Protein AF-A0AAV6JZM9-F1 (afdb_monomer_lite)

Secondary structure (DSSP, 8-state):
-HHHHHHHHHHHHHHHHHHHS-STHHHHHHHHHHHHTSSSHHHHHHHHHHHHHHHHHHHHHHHHHHHTS-GGG--HHHHHHHHHHHHHHHHHHHHHHHHHHHHHHHHHHHHHHHHHHHHHHHHHHHHHHHHHHHHHHHHHHHHHHHHHHHHHHHHHHHHHHHHHHHHHHHHHS--

InterPro domains:
  IPR008417 B-cell receptor-associated protein 29/31 [PTHR12701] (1-175)

Sequence (175 aa):
MIQLFFWAILGEMVVILILLFNTPLRKLAVMALNRLKRGAGPLVAKTVAGVVFLMMSTTVYNITEIHSRPIESLNPTDQILLGRHMLEASLMGFLLFLSLVIDRLHHYIREFRILRKTMEAAKKQNRAMEDAKSGSSDELKVLGEEISSLKTKIKQLESECESKGKEVKAAEADV

Structure (mmCIF, N/CA/C/O backbone):
data_AF-A0AAV6JZM9-F1
#
_entry.id   AF-A0AAV6JZM9-F1
#
loop_
_atom_site.group_PDB
_atom_site.id
_atom_site.type_symbol
_atom_site.label_atom_id
_atom_site.label_alt_id
_atom_site.label_comp_id
_atom_site.label_asym_id
_atom_site.label_entity_id
_atom_site.label_seq_id
_atom_site.pdbx_PDB_ins_code
_atom_site.Cartn_x
_atom_site.Cartn_y
_atom_site.Cartn_z
_atom_site.occupancy
_atom_site.B_iso_or_equiv
_atom_site.auth_seq_id
_atom_site.auth_comp_id
_atom_site.auth_asym_id
_atom_site.auth_atom_id
_atom_site.pdbx_PDB_model_num
ATOM 1 N N . MET A 1 1 ? 10.162 -6.739 -25.798 1.00 70.00 1 MET A N 1
ATOM 2 C CA . MET A 1 1 ? 10.634 -6.118 -24.543 1.00 70.00 1 MET A CA 1
ATOM 3 C C . MET A 1 1 ? 9.763 -4.929 -24.151 1.00 70.00 1 MET A C 1
ATOM 5 O O . MET A 1 1 ? 8.990 -5.067 -23.216 1.00 70.00 1 MET A O 1
ATOM 9 N N . ILE A 1 2 ? 9.758 -3.830 -24.918 1.00 75.31 2 ILE A N 1
ATOM 10 C CA . ILE A 1 2 ? 9.016 -2.587 -24.592 1.00 75.31 2 ILE A CA 1
ATOM 11 C C . ILE A 1 2 ? 7.526 -2.812 -24.266 1.00 75.31 2 ILE A C 1
ATOM 13 O O . ILE A 1 2 ? 7.017 -2.263 -23.297 1.00 75.31 2 ILE A O 1
ATOM 17 N N . GLN A 1 3 ? 6.829 -3.664 -25.023 1.00 82.00 3 GLN A N 1
ATOM 18 C CA . GLN A 1 3 ? 5.400 -3.941 -24.817 1.00 82.00 3 GLN A CA 1
ATOM 19 C C . GLN A 1 3 ? 5.104 -4.645 -23.476 1.00 82.00 3 GLN A C 1
ATOM 21 O O . GLN A 1 3 ? 4.070 -4.392 -22.864 1.00 82.00 3 GLN A O 1
ATOM 26 N N . LEU A 1 4 ? 6.031 -5.485 -22.994 1.00 83.38 4 LEU A N 1
ATOM 27 C CA . LEU A 1 4 ? 5.936 -6.123 -21.676 1.00 83.38 4 LEU A CA 1
ATOM 28 C C . LEU A 1 4 ? 6.139 -5.097 -20.564 1.00 83.38 4 LEU A C 1
ATOM 30 O O . LEU A 1 4 ? 5.383 -5.089 -19.598 1.00 83.38 4 LEU A O 1
ATOM 34 N N . PHE A 1 5 ? 7.119 -4.205 -20.727 1.00 80.56 5 PHE A N 1
ATOM 35 C CA . PHE A 1 5 ? 7.349 -3.122 -19.777 1.00 80.56 5 PHE A CA 1
ATOM 36 C C . PHE A 1 5 ? 6.142 -2.185 -19.688 1.00 80.56 5 PHE A C 1
ATOM 38 O O . PHE A 1 5 ? 5.750 -1.808 -18.591 1.00 80.56 5 PHE A O 1
ATOM 45 N N . PHE A 1 6 ? 5.484 -1.894 -20.810 1.00 81.38 6 PHE A N 1
ATOM 46 C CA . PHE A 1 6 ? 4.265 -1.085 -20.830 1.00 81.38 6 PHE A CA 1
ATOM 47 C C . PHE A 1 6 ? 3.117 -1.721 -20.036 1.00 81.38 6 PHE A C 1
ATOM 49 O O . PHE A 1 6 ? 2.481 -1.054 -19.222 1.00 81.38 6 PHE A O 1
ATOM 56 N N . TRP A 1 7 ? 2.870 -3.020 -20.237 1.00 87.50 7 TRP A N 1
ATOM 57 C CA . TRP A 1 7 ? 1.851 -3.758 -19.485 1.00 87.50 7 TRP A CA 1
ATOM 58 C C . TRP A 1 7 ? 2.179 -3.867 -17.998 1.00 87.50 7 TRP A C 1
ATOM 60 O O . TRP A 1 7 ? 1.283 -3.748 -17.164 1.00 87.50 7 TRP A O 1
ATOM 70 N N . ALA A 1 8 ? 3.454 -4.061 -17.662 1.00 83.62 8 ALA A N 1
ATOM 71 C CA . ALA A 1 8 ? 3.907 -4.098 -16.280 1.00 83.62 8 ALA A CA 1
ATOM 72 C C . ALA A 1 8 ? 3.713 -2.736 -15.587 1.00 83.62 8 ALA A C 1
ATOM 74 O O . ALA A 1 8 ? 3.091 -2.695 -14.528 1.00 83.62 8 ALA A O 1
ATOM 75 N N . ILE A 1 9 ? 4.112 -1.628 -16.228 1.00 85.44 9 ILE A N 1
ATOM 76 C CA . ILE A 1 9 ? 3.882 -0.261 -15.725 1.00 85.44 9 ILE A CA 1
ATOM 77 C C . ILE A 1 9 ? 2.384 -0.001 -15.553 1.00 85.44 9 ILE A C 1
ATOM 79 O O . ILE A 1 9 ? 1.960 0.499 -14.515 1.00 85.44 9 ILE A O 1
ATOM 83 N N . LEU A 1 10 ? 1.558 -0.366 -16.539 1.00 86.19 10 LEU A N 1
ATOM 84 C CA . LEU A 1 10 ? 0.101 -0.232 -16.440 1.00 86.19 10 LEU A CA 1
ATOM 85 C C . LEU A 1 10 ? -0.460 -1.005 -15.244 1.00 86.19 10 LEU A C 1
ATOM 87 O O . LEU A 1 10 ? -1.269 -0.464 -14.492 1.00 86.19 10 LEU A O 1
ATOM 91 N N . GLY A 1 11 ? -0.010 -2.242 -15.036 1.00 84.88 11 GLY A N 1
ATOM 92 C CA . GLY A 1 11 ? -0.391 -3.045 -13.878 1.00 84.88 11 GLY A CA 1
ATOM 93 C C . GLY A 1 11 ? -0.007 -2.379 -12.555 1.00 84.88 11 GLY A C 1
ATOM 94 O O . GLY A 1 11 ? -0.841 -2.271 -11.656 1.00 84.88 11 GLY A O 1
ATOM 95 N N . GLU A 1 12 ? 1.222 -1.877 -12.443 1.00 81.62 12 GLU A N 1
ATOM 96 C CA . GLU A 1 12 ? 1.701 -1.160 -11.256 1.00 81.62 12 GLU A CA 1
ATOM 97 C C . GLU A 1 12 ? 0.899 0.125 -10.998 1.00 81.62 12 GLU A C 1
ATOM 99 O O . GLU A 1 12 ? 0.466 0.368 -9.870 1.00 81.62 12 GLU A O 1
ATOM 104 N N . MET A 1 13 ? 0.613 0.905 -12.042 1.00 81.69 13 MET A N 1
ATOM 105 C CA . MET A 1 13 ? -0.196 2.125 -11.958 1.00 81.69 13 MET A CA 1
ATOM 106 C C . MET A 1 13 ? -1.629 1.833 -11.507 1.00 81.69 13 MET A C 1
ATOM 108 O O . MET A 1 13 ? -2.163 2.539 -10.652 1.00 81.69 13 MET A O 1
ATOM 112 N N . VAL A 1 14 ? -2.246 0.763 -12.016 1.00 83.69 14 VAL A N 1
ATOM 113 C CA . VAL A 1 14 ? -3.574 0.312 -11.571 1.00 83.69 14 VAL A CA 1
ATOM 114 C C . VAL A 1 14 ? -3.546 -0.081 -10.094 1.00 83.69 14 VAL A C 1
ATOM 116 O O . VAL A 1 14 ? -4.440 0.304 -9.340 1.00 83.69 14 VAL A O 1
ATOM 119 N N . VAL A 1 15 ? -2.508 -0.790 -9.642 1.00 77.44 15 VAL A N 1
ATOM 120 C CA . VAL A 1 15 ? -2.346 -1.149 -8.224 1.00 77.44 15 VAL A CA 1
ATOM 121 C C . VAL A 1 15 ? -2.212 0.100 -7.347 1.00 77.44 15 VAL A C 1
ATOM 123 O O . VAL A 1 15 ? -2.872 0.178 -6.309 1.00 77.44 15 VAL A O 1
ATOM 126 N N . ILE A 1 16 ? -1.418 1.092 -7.764 1.00 76.62 16 ILE A N 1
ATOM 127 C CA . ILE A 1 16 ? -1.261 2.361 -7.037 1.00 76.62 16 ILE A CA 1
ATOM 128 C C . ILE A 1 16 ? -2.580 3.133 -6.984 1.00 76.62 16 ILE A C 1
ATOM 130 O O . ILE A 1 16 ? -2.963 3.600 -5.912 1.00 76.62 16 ILE A O 1
ATOM 134 N N . LEU A 1 17 ? -3.314 3.220 -8.095 1.00 79.31 17 LEU A N 1
ATOM 135 C CA . LEU A 1 17 ? -4.620 3.881 -8.143 1.00 79.31 17 LEU A CA 1
ATOM 136 C C . LEU A 1 17 ? -5.635 3.202 -7.213 1.00 79.31 17 LEU A C 1
ATOM 138 O O . LEU A 1 17 ? -6.327 3.884 -6.459 1.00 79.31 17 LEU A O 1
ATOM 142 N N . ILE A 1 18 ? -5.691 1.867 -7.196 1.00 76.75 18 ILE A N 1
ATOM 143 C CA . ILE A 1 18 ? -6.565 1.117 -6.279 1.00 76.75 18 ILE A CA 1
ATOM 144 C C . ILE A 1 18 ? -6.174 1.355 -4.811 1.00 76.75 18 ILE A C 1
ATOM 146 O O . ILE A 1 18 ? -7.048 1.393 -3.944 1.00 76.75 18 ILE A O 1
ATOM 150 N N . LEU A 1 19 ? -4.879 1.510 -4.517 1.00 70.69 19 LEU A N 1
ATOM 151 C CA . LEU A 1 19 ? -4.399 1.837 -3.172 1.00 70.69 19 LEU A CA 1
ATOM 152 C C . LEU A 1 19 ? -4.749 3.271 -2.755 1.00 70.69 19 LEU A C 1
ATOM 154 O O . LEU A 1 19 ? -5.094 3.484 -1.592 1.00 70.69 19 LEU A O 1
ATOM 158 N N . LEU A 1 20 ? -4.644 4.229 -3.681 1.00 69.88 20 LEU A N 1
ATOM 159 C CA . LEU A 1 20 ? -4.897 5.649 -3.436 1.00 69.88 20 LEU A CA 1
ATOM 160 C C . LEU A 1 20 ? -6.389 5.932 -3.232 1.00 69.88 20 LEU A C 1
ATOM 162 O O . LEU A 1 20 ? -6.767 6.737 -2.382 1.00 69.88 20 LEU A O 1
ATOM 166 N N . PHE A 1 21 ? -7.252 5.249 -3.985 1.00 71.81 21 PHE A N 1
ATOM 167 C CA . PHE A 1 21 ? -8.690 5.415 -3.849 1.00 71.81 21 PHE A CA 1
ATOM 168 C C . PHE A 1 21 ? -9.227 4.736 -2.586 1.00 71.81 21 PHE A C 1
ATOM 170 O O . PHE A 1 21 ? -8.956 3.574 -2.276 1.00 71.81 21 PHE A O 1
ATOM 177 N N . ASN A 1 22 ? -10.098 5.452 -1.872 1.00 59.53 22 ASN A N 1
ATOM 178 C CA . ASN A 1 22 ? -10.727 4.971 -0.645 1.00 59.53 22 ASN A CA 1
ATOM 179 C C . ASN A 1 22 ? -11.841 3.917 -0.888 1.00 59.53 22 ASN A C 1
ATOM 181 O O . ASN A 1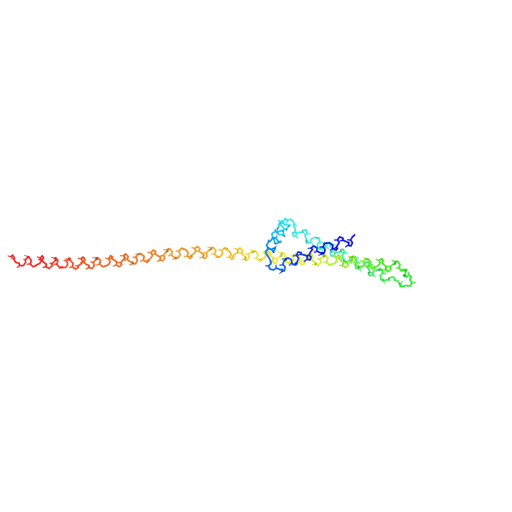 22 ? -12.801 3.829 -0.130 1.00 59.53 22 ASN A O 1
ATOM 185 N N . THR A 1 23 ? -11.703 3.053 -1.894 1.00 70.69 23 THR A N 1
ATOM 186 C CA . THR A 1 23 ? -12.708 2.060 -2.309 1.00 70.69 23 THR A CA 1
ATOM 187 C C . THR A 1 23 ? -12.623 0.744 -1.516 1.00 70.69 23 THR A C 1
ATOM 189 O O . THR A 1 23 ? -11.579 0.428 -0.934 1.00 70.69 23 THR A O 1
ATOM 192 N N . PRO A 1 24 ? -13.691 -0.082 -1.491 1.00 64.81 24 PRO A N 1
ATOM 193 C CA . PRO A 1 24 ? -13.664 -1.426 -0.891 1.00 64.81 24 PRO A CA 1
ATOM 194 C C . PRO A 1 24 ? -12.601 -2.348 -1.518 1.00 64.81 24 PRO A C 1
ATOM 196 O O . PRO A 1 24 ? -12.090 -3.250 -0.848 1.00 64.81 24 PRO A O 1
ATOM 199 N N . LEU A 1 25 ? -12.200 -2.070 -2.765 1.00 64.69 25 LEU A N 1
ATOM 200 C CA . LEU A 1 25 ? -11.099 -2.737 -3.465 1.00 64.69 25 LEU A CA 1
ATOM 201 C C . LEU A 1 25 ? -9.754 -2.563 -2.751 1.00 64.69 25 LEU A C 1
ATOM 203 O O . LEU A 1 25 ? -8.937 -3.479 -2.795 1.00 64.69 25 LEU A O 1
ATOM 207 N N . ARG A 1 26 ? -9.549 -1.471 -2.001 1.00 68.69 26 ARG A N 1
ATOM 208 C CA . ARG A 1 26 ? -8.356 -1.267 -1.164 1.00 68.69 26 ARG A CA 1
ATOM 209 C C . ARG A 1 26 ? -8.147 -2.421 -0.186 1.00 68.69 26 ARG A C 1
ATOM 211 O O . ARG A 1 26 ? -7.021 -2.863 0.017 1.00 68.69 26 ARG A O 1
ATOM 218 N N . LYS A 1 27 ? -9.223 -2.966 0.397 1.00 66.56 27 LYS A N 1
ATOM 219 C CA . LYS A 1 27 ? -9.141 -4.096 1.341 1.00 66.56 27 LYS A CA 1
ATOM 220 C C . LYS A 1 27 ? -8.683 -5.380 0.641 1.00 66.56 27 LYS A C 1
ATOM 222 O O . LYS A 1 27 ? -7.872 -6.118 1.198 1.00 66.56 27 LYS A O 1
ATOM 227 N N . LEU A 1 28 ? -9.170 -5.611 -0.579 1.00 67.19 28 LEU A N 1
ATOM 228 C CA . LEU A 1 28 ? -8.794 -6.735 -1.440 1.00 67.19 28 LEU A CA 1
ATOM 229 C C . LEU A 1 28 ? -7.350 -6.607 -1.933 1.00 6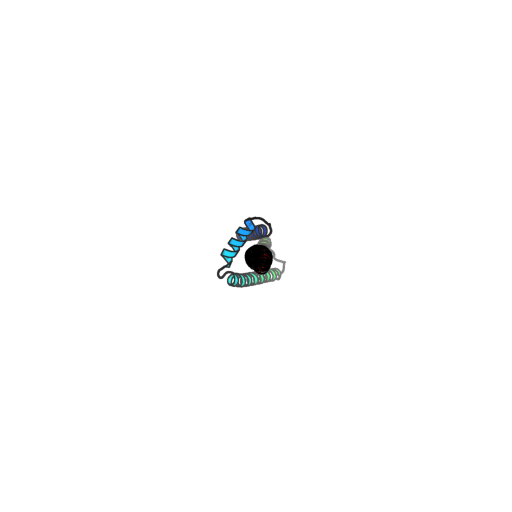7.19 28 LEU A C 1
ATOM 231 O O . LEU A 1 28 ? -6.575 -7.545 -1.766 1.00 67.19 28 LEU A O 1
ATOM 235 N N . ALA A 1 29 ? -6.960 -5.434 -2.434 1.00 67.81 29 ALA A N 1
ATOM 236 C CA . ALA A 1 29 ? -5.600 -5.137 -2.873 1.00 67.81 29 ALA A CA 1
ATOM 237 C C . ALA A 1 29 ? -4.593 -5.307 -1.728 1.00 67.81 29 ALA A C 1
ATOM 239 O O . ALA A 1 29 ? -3.587 -5.993 -1.882 1.00 67.81 29 ALA A O 1
ATOM 240 N N . VAL A 1 30 ? -4.908 -4.794 -0.535 1.00 68.69 30 VAL A N 1
ATOM 241 C CA . VAL A 1 30 ? -4.095 -4.998 0.674 1.00 68.69 30 VAL A CA 1
ATOM 242 C C . VAL A 1 30 ? -4.007 -6.478 1.052 1.00 68.69 30 VAL A C 1
ATOM 244 O O . VAL A 1 30 ? -2.953 -6.945 1.485 1.00 68.69 30 VAL A O 1
ATOM 247 N N . MET A 1 31 ? -5.089 -7.244 0.909 1.00 67.56 31 MET A N 1
ATOM 248 C CA . MET A 1 31 ? -5.094 -8.674 1.216 1.00 67.56 31 MET A CA 1
ATOM 249 C C . MET A 1 31 ? -4.278 -9.487 0.200 1.00 67.56 31 MET A C 1
ATOM 251 O O . MET A 1 31 ? -3.518 -10.361 0.619 1.00 67.56 31 MET A O 1
ATOM 255 N N . ALA A 1 32 ? -4.364 -9.153 -1.089 1.00 67.31 32 ALA A N 1
ATOM 256 C CA . ALA A 1 32 ? -3.577 -9.747 -2.167 1.00 67.31 32 ALA A CA 1
ATOM 257 C C . ALA A 1 32 ? -2.079 -9.429 -2.022 1.00 67.31 32 ALA A C 1
ATOM 259 O O . ALA A 1 32 ? -1.267 -10.354 -1.967 1.00 67.31 32 ALA A O 1
ATOM 260 N N . LEU A 1 33 ? -1.718 -8.152 -1.823 1.00 66.94 33 LEU A N 1
ATOM 261 C CA . LEU A 1 33 ? -0.339 -7.737 -1.528 1.00 66.94 33 LEU A CA 1
ATOM 262 C C . LEU A 1 33 ? 0.206 -8.454 -0.293 1.00 66.94 33 LEU A C 1
ATOM 264 O O . LEU A 1 33 ? 1.350 -8.900 -0.275 1.00 66.94 33 LEU A O 1
ATOM 268 N N . ASN A 1 34 ? -0.610 -8.591 0.752 1.00 64.69 34 ASN A N 1
ATOM 269 C CA . ASN A 1 34 ? -0.195 -9.273 1.969 1.00 64.69 34 ASN A CA 1
ATOM 270 C C . ASN A 1 34 ? 0.002 -10.777 1.760 1.00 64.69 34 ASN A C 1
ATOM 272 O O . ASN A 1 34 ? 0.825 -11.358 2.450 1.00 64.69 34 ASN A O 1
ATOM 276 N N . ARG A 1 35 ? -0.720 -11.417 0.833 1.00 65.75 35 ARG A N 1
ATOM 277 C CA . ARG A 1 35 ? -0.527 -12.837 0.504 1.00 65.75 35 ARG A CA 1
ATOM 278 C C . ARG A 1 35 ? 0.752 -13.046 -0.305 1.00 65.75 35 ARG A C 1
ATOM 280 O O . ARG A 1 35 ? 1.504 -13.965 -0.003 1.00 65.75 35 ARG A O 1
ATOM 287 N N . LEU A 1 36 ? 1.025 -12.144 -1.247 1.00 61.94 36 LEU A N 1
ATOM 288 C CA . LEU A 1 36 ? 2.215 -12.177 -2.097 1.00 61.94 36 LEU A CA 1
ATOM 289 C C . LEU A 1 36 ? 3.512 -11.927 -1.304 1.00 61.94 36 LEU A C 1
ATOM 291 O O . LEU A 1 36 ? 4.532 -12.553 -1.567 1.00 61.94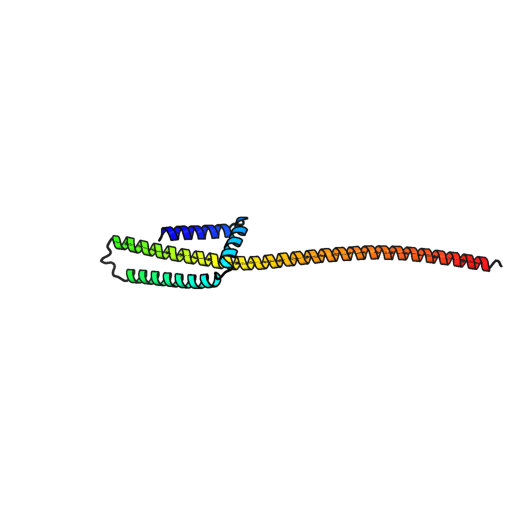 36 LEU A O 1
ATOM 295 N N . LYS A 1 37 ? 3.472 -11.057 -0.283 1.00 58.75 37 LYS A N 1
ATOM 296 C CA . LYS A 1 37 ? 4.660 -10.653 0.496 1.00 58.75 37 LYS A CA 1
ATOM 297 C C . LYS A 1 37 ? 4.879 -11.388 1.827 1.00 58.75 37 LYS A C 1
ATOM 299 O O . LYS A 1 37 ? 5.841 -11.071 2.522 1.00 58.75 37 LYS A O 1
ATOM 304 N N . ARG A 1 38 ? 4.023 -12.350 2.212 1.00 56.31 38 ARG A N 1
ATOM 305 C CA . ARG A 1 38 ? 4.147 -13.099 3.489 1.00 56.31 38 ARG A CA 1
ATOM 306 C C . ARG A 1 38 ? 5.228 -14.193 3.473 1.00 56.31 38 ARG A C 1
ATOM 308 O O . ARG A 1 38 ? 5.510 -14.745 4.529 1.00 56.31 38 ARG A O 1
ATOM 315 N N . GLY A 1 39 ? 5.813 -14.497 2.311 1.00 60.78 39 GLY A N 1
ATOM 316 C CA . GLY A 1 39 ? 6.962 -15.404 2.157 1.00 60.78 39 GLY A CA 1
ATOM 317 C C . GLY A 1 39 ? 8.317 -14.676 2.139 1.00 60.78 39 GLY A C 1
ATOM 318 O O . GLY A 1 39 ? 8.460 -13.609 2.731 1.00 60.78 39 GLY A O 1
ATOM 319 N N . ALA A 1 40 ? 9.293 -15.201 1.386 1.00 56.16 40 ALA A N 1
ATOM 320 C CA . ALA A 1 40 ? 10.640 -14.628 1.180 1.00 56.16 40 ALA A CA 1
ATOM 321 C C . ALA A 1 40 ? 10.678 -13.243 0.475 1.00 56.16 40 ALA A C 1
ATOM 323 O O . ALA A 1 40 ? 11.746 -12.723 0.152 1.00 56.16 40 ALA A O 1
ATOM 324 N N . GLY A 1 41 ? 9.518 -12.620 0.245 1.00 58.78 41 GLY A N 1
ATOM 325 C CA . GLY A 1 41 ? 9.336 -11.391 -0.531 1.00 58.78 41 GLY A CA 1
ATOM 326 C C . GLY A 1 41 ? 10.155 -10.170 -0.086 1.00 58.78 41 GLY A C 1
ATOM 327 O O . GLY A 1 41 ? 10.615 -9.449 -0.965 1.00 58.78 41 GLY A O 1
ATOM 328 N N . PRO A 1 42 ? 10.392 -9.909 1.217 1.00 60.78 42 PRO A N 1
ATOM 329 C CA . PRO A 1 42 ? 11.202 -8.762 1.636 1.00 60.78 42 PRO A CA 1
ATOM 330 C C . PRO A 1 42 ? 12.680 -8.887 1.251 1.00 60.78 42 PRO A C 1
ATOM 332 O O . PRO A 1 42 ? 13.310 -7.893 0.902 1.00 60.78 42 PRO A O 1
ATOM 335 N N . LEU A 1 43 ? 13.230 -10.104 1.305 1.00 57.09 43 LEU A N 1
ATOM 336 C CA . LEU A 1 43 ? 14.629 -10.354 0.959 1.00 57.09 43 LEU A CA 1
ATOM 337 C C . LEU A 1 43 ? 14.817 -10.296 -0.561 1.00 57.09 43 LEU A C 1
ATOM 339 O O . LEU A 1 43 ? 15.715 -9.615 -1.046 1.00 57.09 43 LEU A O 1
ATOM 343 N N . VAL A 1 44 ? 13.898 -10.932 -1.294 1.00 60.84 44 VAL A N 1
ATOM 344 C CA . VAL A 1 44 ? 13.901 -10.967 -2.762 1.00 60.84 44 VAL A CA 1
ATOM 345 C C . VAL A 1 44 ? 13.673 -9.575 -3.357 1.00 60.84 44 VAL A C 1
ATOM 347 O O . VAL A 1 44 ? 14.354 -9.203 -4.305 1.00 60.84 44 VAL A O 1
ATOM 350 N N . ALA A 1 45 ? 12.785 -8.757 -2.783 1.00 61.53 45 ALA A N 1
ATOM 351 C CA . ALA A 1 45 ? 12.575 -7.385 -3.250 1.00 61.53 45 ALA A CA 1
ATOM 352 C C . ALA A 1 45 ? 13.842 -6.527 -3.111 1.00 61.53 45 ALA A C 1
ATOM 354 O O . ALA A 1 45 ? 14.167 -5.755 -4.009 1.00 61.53 45 ALA A O 1
ATOM 355 N N . LYS A 1 46 ? 14.598 -6.704 -2.019 1.00 63.16 46 LYS A N 1
ATOM 356 C CA . LYS A 1 46 ? 15.835 -5.956 -1.765 1.00 63.16 46 LYS A CA 1
ATOM 357 C C . LYS A 1 46 ? 16.952 -6.352 -2.734 1.00 63.16 46 LYS A C 1
ATOM 359 O O . LYS A 1 46 ? 17.658 -5.484 -3.241 1.00 63.16 46 LYS A O 1
ATOM 364 N N . THR A 1 47 ? 17.080 -7.647 -3.034 1.00 65.25 47 THR A N 1
ATOM 365 C CA . THR A 1 47 ? 18.049 -8.146 -4.021 1.00 65.25 47 THR A CA 1
ATOM 366 C C . THR A 1 47 ? 17.665 -7.759 -5.445 1.00 65.25 47 THR A C 1
ATOM 368 O O . THR A 1 47 ? 18.527 -7.337 -6.207 1.00 65.25 47 THR A O 1
ATOM 371 N N . VAL A 1 48 ? 16.378 -7.833 -5.801 1.00 66.81 48 VAL A N 1
ATOM 372 C CA . VAL A 1 48 ? 15.891 -7.444 -7.133 1.00 66.81 48 VAL A CA 1
ATOM 373 C C . VAL A 1 48 ? 16.073 -5.944 -7.350 1.00 66.81 48 VAL A C 1
ATOM 375 O O . VAL A 1 48 ? 16.607 -5.553 -8.380 1.00 66.81 48 VAL A O 1
ATOM 378 N N . ALA A 1 49 ? 15.745 -5.101 -6.367 1.00 64.94 49 ALA A N 1
ATOM 379 C CA . ALA A 1 49 ? 15.993 -3.663 -6.460 1.00 64.94 49 ALA A CA 1
ATOM 380 C C . ALA A 1 49 ? 17.482 -3.346 -6.686 1.00 64.94 49 ALA A C 1
ATOM 382 O O . ALA A 1 49 ? 17.807 -2.532 -7.547 1.00 64.94 49 ALA A O 1
ATOM 383 N N . GLY A 1 50 ? 18.388 -4.027 -5.973 1.00 69.94 50 GLY A N 1
ATOM 384 C CA . GLY A 1 50 ? 19.832 -3.872 -6.169 1.00 69.94 50 GLY A CA 1
ATOM 385 C C . GLY A 1 50 ? 20.301 -4.291 -7.566 1.00 69.94 50 GLY A C 1
ATOM 386 O O . GLY A 1 50 ? 21.055 -3.561 -8.205 1.00 69.94 50 GLY A O 1
ATOM 387 N N . VAL A 1 51 ? 19.817 -5.430 -8.072 1.00 71.31 51 VAL A N 1
ATOM 388 C CA . VAL A 1 51 ? 20.166 -5.930 -9.414 1.00 71.31 51 VAL A CA 1
ATOM 389 C C . VAL A 1 51 ? 19.656 -4.994 -10.505 1.00 71.31 51 VAL A C 1
ATOM 391 O O . VAL A 1 51 ? 20.399 -4.676 -11.432 1.00 71.31 51 VAL A O 1
ATOM 394 N N . VAL A 1 52 ? 18.413 -4.520 -10.403 1.00 68.00 52 VAL A N 1
ATOM 395 C CA . VAL A 1 52 ? 17.859 -3.643 -11.438 1.00 68.00 52 VAL A CA 1
ATOM 396 C C . VAL A 1 52 ? 18.494 -2.248 -11.362 1.00 68.00 52 VAL A C 1
ATOM 398 O O . VAL A 1 52 ? 18.731 -1.642 -12.401 1.00 68.00 52 VAL A O 1
ATOM 401 N N . PHE A 1 53 ? 18.864 -1.756 -10.172 1.00 69.50 53 PHE A N 1
ATOM 402 C CA . PHE A 1 53 ? 19.630 -0.509 -10.028 1.00 69.50 53 PHE A CA 1
ATOM 403 C C . PHE A 1 53 ? 21.007 -0.610 -10.699 1.00 69.50 53 PHE A C 1
ATOM 405 O O . PHE A 1 53 ? 21.422 0.295 -11.418 1.00 69.50 53 PHE A O 1
ATOM 412 N N . LEU A 1 54 ? 21.694 -1.743 -10.531 1.00 75.88 54 LEU A N 1
ATOM 413 C CA . LEU A 1 54 ? 22.974 -2.003 -11.188 1.00 75.88 54 LEU A CA 1
ATOM 414 C C . LEU A 1 54 ? 22.831 -2.122 -12.718 1.00 75.88 54 LEU A C 1
ATOM 416 O O . LEU A 1 54 ? 23.649 -1.586 -13.468 1.00 75.88 54 LEU A O 1
ATOM 420 N N . MET A 1 55 ? 21.762 -2.771 -13.190 1.00 72.44 55 MET A N 1
ATOM 421 C CA . MET A 1 55 ? 21.394 -2.812 -14.611 1.00 72.44 55 MET A CA 1
ATOM 422 C C . MET A 1 55 ? 21.109 -1.412 -15.166 1.00 72.44 55 MET A C 1
ATOM 424 O O . MET A 1 55 ? 21.567 -1.063 -16.250 1.00 72.44 55 MET A O 1
ATOM 428 N N . MET A 1 56 ? 20.422 -0.559 -14.410 1.00 68.19 56 MET A N 1
ATOM 429 C CA . MET A 1 56 ? 20.162 0.812 -14.838 1.00 68.19 56 MET A CA 1
ATOM 430 C C . MET A 1 56 ? 21.466 1.619 -14.951 1.00 68.19 56 MET A C 1
ATOM 432 O O . MET A 1 56 ? 21.695 2.268 -15.970 1.00 68.19 56 MET A O 1
ATOM 436 N N . SER A 1 57 ? 22.365 1.502 -13.968 1.00 72.19 57 SER A N 1
ATOM 437 C CA . SER A 1 57 ? 23.689 2.139 -13.998 1.00 72.19 57 SER A CA 1
ATOM 438 C C . SER A 1 57 ? 24.527 1.696 -15.200 1.00 72.19 57 SER A C 1
ATOM 440 O O . SER A 1 57 ? 25.127 2.531 -15.870 1.00 72.19 57 SER A O 1
ATOM 442 N N . THR A 1 58 ? 24.534 0.401 -15.526 1.00 69.88 58 THR A N 1
ATOM 443 C CA . THR A 1 58 ? 25.254 -0.117 -16.707 1.00 69.88 58 THR A CA 1
ATOM 444 C C . THR A 1 58 ? 24.643 0.367 -18.023 1.00 69.88 58 THR A C 1
ATOM 446 O O . THR A 1 58 ? 25.373 0.697 -18.954 1.00 69.88 58 THR A O 1
ATOM 449 N N . THR A 1 59 ? 23.319 0.520 -18.089 1.00 67.31 59 THR A N 1
ATOM 450 C CA . THR A 1 59 ? 22.642 1.065 -19.278 1.00 67.31 59 THR A CA 1
ATOM 451 C C . THR A 1 59 ? 22.982 2.546 -19.500 1.00 67.31 59 THR A C 1
ATOM 453 O O . THR A 1 59 ? 23.243 2.958 -20.629 1.00 67.31 59 THR A O 1
ATOM 456 N N . VAL A 1 60 ? 23.047 3.342 -18.425 1.00 71.06 60 VAL A N 1
ATOM 457 C CA . VAL A 1 60 ? 23.474 4.755 -18.471 1.00 71.06 60 VAL A CA 1
ATOM 458 C C . VAL A 1 60 ? 24.943 4.885 -18.883 1.00 71.06 60 VAL A C 1
ATOM 460 O O . VAL A 1 60 ? 25.281 5.767 -19.677 1.00 71.06 60 VAL A O 1
ATOM 463 N N . TYR A 1 61 ? 25.807 3.989 -18.398 1.00 71.88 61 TYR A N 1
ATOM 464 C CA . TYR A 1 61 ? 27.208 3.929 -18.823 1.00 71.88 61 TYR A CA 1
ATOM 465 C C . TYR A 1 61 ? 27.331 3.654 -20.326 1.00 71.88 61 TYR A C 1
ATOM 467 O O . TYR A 1 61 ? 28.002 4.416 -21.015 1.00 71.88 61 TYR A O 1
ATOM 475 N N . ASN A 1 62 ? 26.612 2.658 -20.855 1.00 66.38 62 ASN A N 1
ATOM 476 C CA . ASN A 1 62 ? 26.628 2.328 -22.286 1.00 66.38 62 ASN A CA 1
ATOM 477 C C . ASN A 1 62 ? 26.126 3.487 -23.161 1.00 66.38 62 ASN A C 1
ATOM 479 O O . ASN A 1 62 ? 26.697 3.780 -24.207 1.00 66.38 62 ASN A O 1
ATOM 483 N N . ILE A 1 63 ? 25.072 4.180 -22.727 1.00 64.69 63 ILE A N 1
ATOM 484 C CA . ILE A 1 63 ? 24.556 5.381 -23.395 1.00 64.69 63 ILE A CA 1
ATOM 485 C C . ILE A 1 63 ? 25.615 6.493 -23.437 1.00 64.69 63 ILE A C 1
ATOM 487 O O . ILE A 1 63 ? 25.827 7.109 -24.482 1.00 64.69 63 ILE A O 1
ATOM 491 N N . THR A 1 64 ? 26.289 6.736 -22.312 1.00 65.88 64 THR A N 1
ATOM 492 C CA . THR A 1 64 ? 27.340 7.759 -22.196 1.00 65.88 64 THR A CA 1
ATOM 493 C C . THR A 1 64 ? 28.558 7.397 -23.052 1.00 65.88 64 THR A C 1
ATOM 495 O O . THR A 1 64 ? 29.138 8.262 -23.705 1.00 65.88 64 THR A O 1
ATOM 498 N N . GLU A 1 65 ? 28.911 6.114 -23.120 1.00 62.81 65 GLU A N 1
ATOM 499 C CA . GLU A 1 65 ? 30.003 5.598 -23.947 1.00 62.81 65 GLU A CA 1
ATOM 500 C C . GLU A 1 65 ? 29.702 5.720 -25.450 1.00 62.81 65 GLU A C 1
ATOM 502 O O . GLU A 1 65 ? 30.556 6.164 -26.218 1.00 62.81 65 GLU A O 1
ATOM 507 N N . ILE A 1 66 ? 28.468 5.424 -25.872 1.00 58.31 66 ILE A N 1
ATOM 508 C CA . ILE A 1 66 ? 28.021 5.609 -27.263 1.00 58.31 66 ILE A CA 1
ATOM 509 C C . ILE A 1 66 ? 28.000 7.099 -27.635 1.00 58.31 66 ILE A C 1
ATOM 511 O O . ILE A 1 66 ? 28.415 7.459 -28.734 1.00 58.31 66 ILE A O 1
ATOM 515 N N . HIS A 1 67 ? 27.589 7.979 -26.717 1.00 55.41 67 HIS A N 1
ATOM 516 C CA . HIS A 1 67 ? 27.589 9.427 -26.946 1.00 55.41 67 HIS A CA 1
ATOM 517 C C . HIS A 1 67 ? 29.007 10.031 -27.005 1.00 55.41 67 HIS A C 1
ATOM 519 O O . HIS A 1 67 ? 29.208 11.081 -27.614 1.00 55.41 67 HIS A O 1
ATOM 525 N N . SER A 1 68 ? 29.998 9.359 -26.413 1.00 55.06 68 SER A N 1
ATOM 526 C CA . SER A 1 68 ? 31.404 9.787 -26.414 1.00 55.06 68 SER A CA 1
ATOM 527 C C . SER A 1 68 ? 32.123 9.522 -27.747 1.00 55.06 68 SER A C 1
ATOM 529 O O . SER A 1 68 ? 33.275 9.928 -27.909 1.00 55.06 68 SER A O 1
ATOM 531 N N . ARG A 1 69 ? 31.476 8.856 -28.719 1.00 55.09 69 ARG A N 1
ATOM 532 C CA . ARG A 1 69 ? 32.011 8.686 -30.079 1.00 55.09 69 ARG A CA 1
ATOM 533 C C . ARG A 1 69 ? 31.638 9.887 -30.968 1.00 55.09 69 ARG A C 1
ATOM 535 O O . ARG A 1 69 ? 30.485 10.313 -30.951 1.00 55.09 69 ARG A O 1
ATOM 542 N N . PRO A 1 70 ? 32.592 10.445 -31.740 1.00 48.34 70 PRO A N 1
ATOM 543 C CA . PRO A 1 70 ? 32.391 11.683 -32.491 1.00 48.34 70 PRO A CA 1
ATOM 544 C C . PRO A 1 70 ? 31.245 11.570 -33.510 1.00 48.34 70 PRO A C 1
ATOM 546 O O . PRO A 1 70 ? 31.117 10.585 -34.234 1.00 48.34 70 PRO A O 1
ATOM 549 N N . ILE A 1 71 ? 30.432 12.628 -33.550 1.00 53.31 71 ILE A N 1
ATOM 550 C CA . ILE A 1 71 ? 29.110 12.790 -34.196 1.00 53.31 71 ILE A CA 1
ATOM 551 C C . ILE A 1 71 ? 29.168 12.706 -35.743 1.00 53.31 71 ILE A C 1
ATOM 553 O O . ILE A 1 71 ? 28.156 12.784 -36.431 1.00 53.31 71 ILE A O 1
ATOM 557 N N . GLU A 1 72 ? 30.346 12.492 -36.321 1.00 50.09 72 GLU A N 1
ATOM 558 C CA . GLU A 1 72 ? 30.638 12.731 -37.739 1.00 50.09 72 GLU A CA 1
ATOM 559 C C . GLU A 1 72 ? 30.359 11.531 -38.671 1.00 50.09 72 GLU A C 1
ATOM 561 O O . GLU A 1 72 ? 30.684 11.572 -39.853 1.00 50.09 72 GLU A O 1
ATOM 566 N N . SER A 1 73 ? 29.719 10.463 -38.174 1.00 51.06 73 SER A N 1
ATOM 567 C CA . SER A 1 73 ? 29.332 9.289 -38.987 1.00 51.06 73 SER A CA 1
ATOM 568 C C . SER A 1 73 ? 27.967 8.678 -38.631 1.00 51.06 73 SER A C 1
ATOM 570 O O . SER A 1 73 ? 27.719 7.505 -38.905 1.00 51.06 73 SER A O 1
ATOM 572 N N . LEU A 1 74 ? 27.063 9.448 -38.011 1.00 55.78 74 LEU A N 1
ATOM 573 C CA . LEU A 1 74 ? 25.769 8.926 -37.557 1.00 55.78 74 LEU A CA 1
ATOM 574 C C . LEU A 1 74 ? 24.822 8.634 -38.730 1.00 55.78 74 LEU A C 1
ATOM 576 O O . LEU A 1 74 ? 24.182 9.522 -39.293 1.00 55.78 74 LEU A O 1
ATOM 580 N N . ASN A 1 75 ? 24.717 7.351 -39.061 1.00 63.59 75 ASN A N 1
ATOM 581 C CA . ASN A 1 75 ? 23.758 6.793 -40.003 1.00 63.59 75 ASN A CA 1
ATOM 582 C C . ASN A 1 75 ? 22.328 6.969 -39.426 1.00 63.59 75 ASN A C 1
ATOM 584 O O . ASN A 1 75 ? 22.138 6.752 -38.226 1.00 63.59 75 ASN A O 1
ATOM 588 N N . PRO A 1 76 ? 21.285 7.319 -40.208 1.00 62.59 76 PRO A N 1
ATOM 589 C CA . PRO A 1 76 ? 19.907 7.472 -39.706 1.00 62.59 76 PRO A CA 1
ATOM 590 C C . PRO A 1 76 ? 19.362 6.239 -38.958 1.00 62.59 76 PRO A C 1
ATOM 592 O O . PRO A 1 76 ? 18.481 6.358 -38.108 1.00 62.59 76 PRO A O 1
ATOM 595 N N . THR A 1 77 ? 19.914 5.054 -39.219 1.00 68.31 77 THR A N 1
ATOM 596 C CA . THR A 1 77 ? 19.602 3.812 -38.496 1.00 68.31 77 THR A CA 1
ATOM 597 C C . THR A 1 77 ? 20.099 3.819 -37.044 1.00 68.31 77 THR A C 1
ATOM 599 O O . THR A 1 77 ? 19.420 3.283 -36.165 1.00 68.31 77 THR A O 1
ATOM 602 N N . ASP A 1 78 ? 21.222 4.482 -36.762 1.00 65.19 78 ASP A N 1
ATOM 603 C CA . ASP A 1 78 ? 21.825 4.528 -35.426 1.00 65.19 78 ASP A CA 1
ATOM 604 C C . ASP A 1 78 ? 21.066 5.477 -34.490 1.00 65.19 78 ASP A C 1
ATOM 606 O O . ASP A 1 78 ? 20.944 5.200 -33.298 1.00 65.19 78 ASP A O 1
ATOM 610 N N . GLN A 1 79 ? 20.449 6.540 -35.024 1.00 66.75 79 GLN A N 1
ATOM 611 C CA . GLN A 1 79 ? 19.532 7.395 -34.255 1.00 66.75 79 GLN A CA 1
ATOM 612 C C . GLN A 1 79 ? 18.303 6.627 -33.755 1.00 66.75 79 GLN A C 1
ATOM 614 O O . GLN A 1 79 ? 17.878 6.801 -32.610 1.00 66.75 79 GLN A O 1
ATOM 619 N N . ILE A 1 80 ? 17.738 5.754 -34.593 1.00 74.62 80 ILE A N 1
ATOM 620 C CA . ILE A 1 80 ? 16.558 4.954 -34.237 1.00 74.62 80 ILE A CA 1
ATOM 621 C C . ILE A 1 80 ? 16.933 3.900 -33.187 1.00 74.62 80 ILE A C 1
ATOM 623 O O . ILE A 1 80 ? 16.178 3.668 -32.238 1.00 74.62 80 ILE A O 1
ATOM 627 N N . LEU A 1 81 ? 18.115 3.291 -33.317 1.00 74.56 81 LEU A N 1
ATOM 628 C CA . LEU A 1 81 ? 18.625 2.320 -32.351 1.00 74.56 81 LEU A CA 1
ATOM 629 C C . LEU A 1 81 ? 18.923 2.968 -30.990 1.00 74.56 81 LEU A C 1
ATOM 631 O O . LEU A 1 81 ? 18.511 2.436 -29.956 1.00 74.56 81 LEU A O 1
ATOM 635 N N . LEU A 1 82 ? 19.553 4.146 -30.991 1.00 72.69 82 LEU A N 1
ATOM 636 C CA . LEU A 1 82 ? 19.811 4.931 -29.785 1.00 72.69 82 LEU A CA 1
ATOM 637 C C . LEU A 1 82 ? 18.502 5.316 -29.087 1.00 72.69 82 LEU A C 1
ATOM 639 O O . LEU A 1 82 ? 18.353 5.086 -27.888 1.00 72.69 82 LEU A O 1
ATOM 643 N N . GLY A 1 83 ? 17.521 5.832 -29.835 1.00 73.44 83 GLY A N 1
ATOM 644 C CA . GLY A 1 83 ? 16.201 6.174 -29.301 1.00 73.44 83 GLY A CA 1
ATOM 645 C C . GLY A 1 83 ? 15.489 4.973 -28.676 1.00 73.44 83 GLY A C 1
ATOM 646 O O . GLY A 1 83 ? 14.860 5.096 -27.624 1.00 73.44 83 GLY A O 1
ATOM 647 N N . ARG A 1 84 ? 15.646 3.781 -29.263 1.00 79.31 84 ARG A N 1
ATOM 648 C CA . ARG A 1 84 ? 15.091 2.540 -28.713 1.00 79.31 84 ARG A CA 1
ATOM 649 C C . ARG A 1 84 ? 15.746 2.148 -27.386 1.00 79.31 84 ARG A C 1
ATOM 651 O O . ARG A 1 84 ? 15.023 1.799 -26.458 1.00 79.31 84 ARG A O 1
ATOM 658 N N . HIS A 1 85 ? 17.073 2.218 -27.278 1.00 73.75 85 HIS A N 1
ATOM 659 C CA . HIS A 1 85 ? 17.783 1.922 -26.026 1.00 73.75 85 HIS A CA 1
ATOM 660 C C . HIS A 1 85 ? 17.516 2.960 -24.935 1.00 73.75 85 HIS A C 1
ATOM 662 O O . HIS A 1 85 ? 17.326 2.587 -23.781 1.00 73.75 85 HIS A O 1
ATOM 668 N N . MET A 1 86 ? 17.407 4.240 -25.293 1.00 75.38 86 MET A N 1
ATOM 669 C CA . MET A 1 86 ? 16.990 5.301 -24.370 1.00 75.38 86 MET A CA 1
ATOM 670 C C . MET A 1 86 ? 15.587 5.052 -23.820 1.00 75.38 86 MET A C 1
ATOM 672 O O . MET A 1 86 ? 15.351 5.155 -22.616 1.00 75.38 86 MET A O 1
ATOM 676 N N . LEU A 1 87 ? 14.652 4.690 -24.702 1.00 78.94 87 LEU A N 1
ATOM 677 C CA . LEU A 1 87 ? 13.283 4.372 -24.317 1.00 78.94 87 LEU A CA 1
ATOM 678 C C . LEU A 1 87 ? 13.235 3.131 -23.417 1.00 78.94 87 LEU A C 1
ATOM 680 O O . LEU A 1 87 ? 12.538 3.129 -22.408 1.00 78.94 87 LEU A O 1
ATOM 684 N N . GLU A 1 88 ? 13.999 2.093 -23.747 1.00 78.38 88 GLU A N 1
ATOM 685 C CA . GLU A 1 88 ? 14.084 0.869 -22.951 1.00 78.38 88 GLU A CA 1
ATOM 686 C C . GLU A 1 88 ? 14.683 1.125 -21.558 1.00 78.38 88 GLU A C 1
ATOM 688 O O . GLU A 1 88 ? 14.112 0.683 -20.560 1.00 78.38 88 GLU A O 1
ATOM 693 N N . ALA A 1 89 ? 15.754 1.921 -21.472 1.00 75.88 89 ALA A N 1
ATOM 694 C CA . ALA A 1 89 ? 16.370 2.336 -20.213 1.00 75.88 89 ALA A CA 1
ATOM 695 C C . ALA A 1 89 ? 15.408 3.159 -19.340 1.00 75.88 89 ALA A C 1
ATOM 697 O O . ALA A 1 89 ? 15.284 2.916 -18.139 1.00 75.88 89 ALA A O 1
ATOM 698 N N . SER A 1 90 ? 14.686 4.101 -19.955 1.00 77.69 90 SER A N 1
ATOM 699 C CA . SER A 1 90 ? 13.664 4.913 -19.289 1.00 77.69 90 SER A CA 1
ATOM 700 C C . SER A 1 90 ? 12.533 4.047 -18.726 1.00 77.69 90 SER A C 1
ATOM 702 O O . SER A 1 90 ? 12.220 4.148 -17.540 1.00 77.69 90 SER A O 1
ATOM 704 N N . LEU A 1 91 ? 11.965 3.129 -19.524 1.00 78.81 91 LEU A N 1
ATOM 705 C CA . LEU A 1 91 ? 10.910 2.221 -19.055 1.00 78.81 91 LEU A CA 1
ATOM 706 C C . LEU A 1 91 ? 11.383 1.314 -17.914 1.00 78.81 91 LEU A C 1
ATOM 708 O O . LEU A 1 91 ? 10.635 1.086 -16.963 1.00 78.81 91 LEU A O 1
ATOM 712 N N . MET A 1 92 ? 12.615 0.812 -17.986 1.00 77.75 92 MET A N 1
ATOM 713 C CA . MET A 1 92 ? 13.198 -0.019 -16.933 1.00 77.75 92 MET A CA 1
ATOM 714 C C . MET A 1 92 ? 13.385 0.771 -15.629 1.00 77.75 92 MET A C 1
ATOM 716 O O . MET A 1 92 ? 13.081 0.259 -14.550 1.00 77.75 92 MET A O 1
ATOM 720 N N . GLY A 1 93 ? 13.796 2.040 -15.727 1.00 77.50 93 GLY A N 1
ATOM 721 C CA . GLY A 1 93 ? 13.857 2.968 -14.596 1.00 77.50 93 GLY A CA 1
ATOM 722 C C . GLY A 1 93 ? 12.481 3.271 -13.993 1.00 77.50 93 GLY A C 1
ATOM 723 O O . GLY A 1 93 ? 12.329 3.255 -12.771 1.00 77.50 93 GLY A O 1
ATOM 724 N N . PHE A 1 94 ? 11.458 3.477 -14.829 1.00 76.19 94 PHE A N 1
ATOM 725 C CA . PHE A 1 94 ? 10.085 3.688 -14.364 1.00 76.19 94 PHE A CA 1
ATOM 726 C C . PHE A 1 94 ? 9.535 2.475 -13.611 1.00 76.19 94 PHE A C 1
ATOM 728 O O . PHE A 1 94 ? 9.016 2.650 -12.512 1.00 76.19 94 PHE A O 1
ATOM 735 N N . LEU A 1 95 ? 9.698 1.260 -14.144 1.00 79.38 95 LEU A N 1
ATOM 736 C CA . LEU A 1 95 ? 9.304 0.017 -13.463 1.00 79.38 95 LEU A CA 1
ATOM 737 C C . LEU A 1 95 ? 9.963 -0.123 -12.094 1.00 79.38 95 LEU A C 1
ATOM 739 O O . LEU A 1 95 ? 9.313 -0.438 -11.102 1.00 79.38 95 LEU A O 1
ATOM 743 N N . LEU A 1 96 ? 11.262 0.159 -12.024 1.00 75.38 96 LEU A N 1
ATOM 744 C CA . LEU A 1 96 ? 11.997 0.176 -10.766 1.00 75.38 96 LEU A CA 1
ATOM 745 C C . LEU A 1 96 ? 11.391 1.146 -9.758 1.00 75.38 96 LEU A C 1
ATOM 747 O O . LEU A 1 96 ? 11.161 0.794 -8.600 1.00 75.38 96 LEU A O 1
ATOM 751 N N . PHE A 1 97 ? 11.153 2.376 -10.204 1.00 74.00 97 PHE A N 1
ATOM 752 C CA . PHE A 1 97 ? 10.609 3.433 -9.371 1.00 74.00 97 PHE A CA 1
ATOM 753 C C . PHE A 1 97 ? 9.217 3.065 -8.845 1.00 74.00 97 PHE A C 1
ATOM 755 O O . PHE A 1 97 ? 8.956 3.164 -7.646 1.00 74.00 97 PHE A O 1
ATOM 762 N N . LEU A 1 98 ? 8.346 2.567 -9.720 1.00 73.62 98 LEU A N 1
ATOM 763 C CA . LEU A 1 98 ? 7.004 2.096 -9.389 1.00 73.62 98 LEU A CA 1
ATOM 764 C C . LEU A 1 98 ? 7.031 0.924 -8.399 1.00 73.62 98 LEU A C 1
ATOM 766 O O . LEU A 1 98 ? 6.341 0.961 -7.377 1.00 73.62 98 LEU A O 1
ATOM 770 N N . SER A 1 99 ? 7.892 -0.065 -8.629 1.00 74.25 99 SER A N 1
ATOM 771 C CA . SER A 1 99 ? 8.117 -1.177 -7.703 1.00 74.25 99 SER A CA 1
ATOM 772 C C . SER A 1 99 ? 8.602 -0.709 -6.319 1.00 74.25 99 SER A C 1
ATOM 774 O O . SER A 1 99 ? 8.131 -1.221 -5.299 1.00 74.25 99 SER A O 1
ATOM 776 N N . LEU A 1 100 ? 9.479 0.302 -6.239 1.00 71.62 100 LEU A N 1
ATOM 777 C CA . LEU A 1 100 ? 9.911 0.904 -4.966 1.00 71.62 100 LEU A CA 1
ATOM 778 C C . LEU A 1 100 ? 8.780 1.661 -4.259 1.00 71.62 100 LEU A C 1
ATOM 780 O O . LEU A 1 100 ? 8.633 1.563 -3.037 1.00 71.62 100 LEU A O 1
ATOM 784 N N . VAL A 1 101 ? 7.958 2.393 -5.012 1.00 71.75 101 VAL A N 1
ATOM 785 C CA . VAL A 1 101 ? 6.772 3.080 -4.483 1.00 71.75 101 VAL A CA 1
ATOM 786 C C . VAL A 1 101 ? 5.798 2.062 -3.885 1.00 71.75 101 VAL A C 1
ATOM 788 O O . VAL A 1 101 ? 5.335 2.249 -2.758 1.00 71.75 101 VAL A O 1
ATOM 791 N N . ILE A 1 102 ? 5.558 0.938 -4.568 1.00 71.75 102 ILE A N 1
ATOM 792 C CA . ILE A 1 102 ? 4.739 -0.172 -4.058 1.00 71.75 102 ILE A CA 1
ATOM 793 C C . ILE A 1 102 ? 5.367 -0.798 -2.803 1.00 71.75 102 ILE A C 1
ATOM 795 O O . ILE A 1 102 ? 4.649 -1.151 -1.861 1.00 71.75 102 ILE A O 1
ATOM 799 N N . ASP A 1 103 ? 6.695 -0.924 -2.743 1.00 69.75 103 ASP A N 1
ATOM 800 C CA . ASP A 1 103 ? 7.399 -1.425 -1.560 1.00 69.75 103 ASP A CA 1
ATOM 801 C C . ASP A 1 103 ? 7.192 -0.523 -0.333 1.00 69.75 103 ASP A C 1
ATOM 803 O O . ASP A 1 103 ? 6.770 -1.005 0.726 1.00 69.75 103 ASP A O 1
ATOM 807 N N . ARG A 1 104 ? 7.370 0.792 -0.505 1.00 68.19 104 ARG A N 1
ATOM 808 C CA . ARG A 1 104 ? 7.095 1.808 0.522 1.00 68.19 104 ARG A CA 1
ATOM 809 C C . ARG A 1 104 ? 5.626 1.826 0.942 1.00 68.19 104 ARG A C 1
ATOM 811 O O . ARG A 1 104 ? 5.342 1.814 2.138 1.00 68.19 104 ARG A O 1
ATOM 818 N N . LEU A 1 105 ? 4.690 1.794 -0.007 1.00 66.50 105 LEU A N 1
ATOM 819 C CA . LEU A 1 105 ? 3.250 1.712 0.273 1.00 66.50 105 LEU A CA 1
ATOM 820 C C . LEU A 1 105 ? 2.905 0.453 1.070 1.00 66.50 105 LEU A C 1
ATOM 822 O O . LEU A 1 105 ? 2.112 0.508 2.007 1.00 66.50 105 LEU A O 1
ATOM 826 N N . HIS A 1 106 ? 3.534 -0.680 0.759 1.00 67.62 106 HIS A N 1
ATOM 827 C CA . HIS A 1 106 ? 3.344 -1.908 1.521 1.00 67.62 106 HIS A CA 1
ATOM 828 C C . HIS A 1 106 ? 3.836 -1.780 2.968 1.00 67.62 106 HIS A C 1
ATOM 830 O O . HIS A 1 106 ? 3.183 -2.290 3.883 1.00 67.62 106 HIS A O 1
ATOM 836 N N . HIS A 1 107 ? 4.970 -1.111 3.184 1.00 66.44 107 HIS A N 1
ATOM 837 C CA . HIS A 1 107 ? 5.473 -0.831 4.526 1.00 66.44 107 HIS A CA 1
ATOM 838 C C . HIS A 1 107 ? 4.466 0.005 5.330 1.00 66.44 107 HIS A C 1
ATOM 840 O O . HIS A 1 107 ? 4.053 -0.418 6.410 1.00 66.44 107 HIS A O 1
ATOM 846 N N . TYR A 1 108 ? 3.953 1.088 4.741 1.00 61.72 108 TYR A N 1
ATOM 847 C CA . TYR A 1 108 ? 2.892 1.900 5.347 1.00 61.72 108 TYR A CA 1
ATOM 848 C C . TYR A 1 108 ? 1.617 1.096 5.638 1.00 61.72 108 TYR A C 1
ATOM 850 O O . TYR A 1 108 ? 1.026 1.218 6.710 1.00 61.72 108 TYR A O 1
ATOM 858 N N . ILE A 1 109 ? 1.198 0.216 4.724 1.00 64.69 109 ILE A N 1
ATOM 859 C CA . ILE A 1 109 ? 0.033 -0.662 4.921 1.00 64.69 109 ILE A CA 1
ATOM 860 C C . ILE A 1 109 ? 0.237 -1.613 6.108 1.00 64.69 109 ILE A C 1
ATOM 862 O O . ILE A 1 109 ? -0.712 -1.897 6.848 1.00 64.69 109 ILE A O 1
ATOM 866 N N . ARG A 1 110 ? 1.455 -2.134 6.293 1.00 64.31 110 ARG A N 1
ATOM 867 C CA . ARG A 1 110 ? 1.784 -3.015 7.419 1.00 64.31 110 ARG A CA 1
ATOM 868 C C . ARG A 1 110 ? 1.645 -2.272 8.746 1.00 64.31 110 ARG A C 1
ATOM 870 O O . ARG A 1 110 ? 1.008 -2.810 9.652 1.00 64.31 110 ARG A O 1
ATOM 877 N N . GLU A 1 111 ? 2.166 -1.053 8.836 1.00 62.41 111 GLU A N 1
ATOM 878 C CA . GLU A 1 111 ? 2.026 -0.203 10.025 1.00 62.41 111 GLU A CA 1
ATOM 879 C C . GLU A 1 111 ? 0.558 0.124 10.317 1.00 62.41 111 GLU A C 1
ATOM 881 O O . GLU A 1 111 ? 0.083 -0.078 11.438 1.00 62.41 111 GLU A O 1
ATOM 886 N N . PHE A 1 112 ? -0.212 0.489 9.287 1.00 58.75 112 PHE A N 1
ATOM 887 C CA . PHE A 1 112 ? -1.644 0.776 9.421 1.00 58.75 112 PHE A CA 1
ATOM 888 C C . PHE A 1 112 ? -2.444 -0.416 9.964 1.00 58.75 112 PHE A C 1
ATOM 890 O O . PHE A 1 112 ? -3.425 -0.258 10.694 1.00 58.75 112 PHE A O 1
ATOM 897 N N . ARG A 1 113 ? -2.031 -1.641 9.624 1.00 63.31 113 ARG A N 1
ATOM 898 C CA . ARG A 1 113 ? -2.682 -2.864 10.105 1.00 63.31 113 ARG A CA 1
ATOM 899 C C . ARG A 1 113 ? -2.372 -3.154 11.569 1.00 63.31 113 ARG A C 1
ATOM 901 O O . ARG A 1 113 ? -3.247 -3.675 12.259 1.00 63.31 113 ARG A O 1
ATOM 908 N N . ILE A 1 114 ? -1.158 -2.851 12.029 1.00 61.31 114 ILE A N 1
ATOM 909 C CA . ILE A 1 114 ? -0.785 -2.995 13.442 1.00 61.31 114 ILE A CA 1
ATOM 910 C C . ILE A 1 114 ? -1.627 -2.027 14.271 1.00 61.31 114 ILE A C 1
ATOM 912 O O . ILE A 1 114 ? -2.299 -2.477 15.194 1.00 61.31 114 ILE A O 1
ATOM 916 N N . LEU A 1 115 ? -1.708 -0.757 13.857 1.00 57.41 115 LEU A N 1
ATOM 917 C CA . LEU A 1 115 ? -2.551 0.251 14.510 1.00 57.41 115 LEU A CA 1
ATOM 918 C C . LEU A 1 115 ? -4.032 -0.147 14.557 1.00 57.41 115 LEU A C 1
ATOM 920 O O . LEU A 1 115 ? -4.7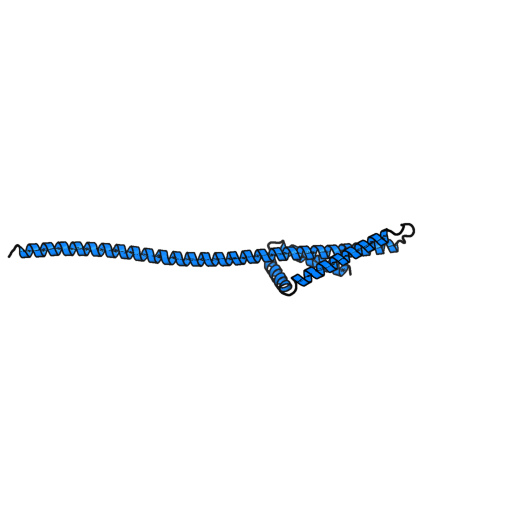05 0.033 15.567 1.00 57.41 115 LEU A O 1
ATOM 924 N N . ARG A 1 116 ? -4.564 -0.729 13.478 1.00 63.81 116 ARG A N 1
ATOM 925 C CA . ARG A 1 116 ? -5.962 -1.175 13.466 1.00 63.81 116 ARG A CA 1
ATOM 926 C C . ARG A 1 116 ? -6.203 -2.366 14.393 1.00 63.81 116 ARG A C 1
ATOM 928 O O . ARG A 1 116 ? -7.236 -2.415 15.049 1.00 63.81 116 ARG A O 1
ATOM 935 N N . LYS A 1 117 ? -5.254 -3.305 14.482 1.00 64.19 117 LYS A N 1
ATOM 936 C CA . LYS A 1 117 ? -5.335 -4.435 15.420 1.00 64.19 117 LYS A CA 1
ATOM 937 C C . LYS A 1 117 ? -5.223 -3.986 16.874 1.00 64.19 117 LYS A C 1
ATOM 939 O O . LYS A 1 117 ? -5.959 -4.508 17.705 1.00 64.19 117 LYS A O 1
ATOM 944 N N . THR A 1 118 ? -4.344 -3.033 17.185 1.00 60.16 118 THR A N 1
ATOM 945 C CA . THR A 1 118 ? -4.229 -2.484 18.544 1.00 60.16 118 THR A CA 1
ATOM 946 C C . THR A 1 118 ? -5.469 -1.681 18.920 1.00 60.16 118 THR A C 1
ATOM 948 O O . THR A 1 118 ? -5.959 -1.826 20.032 1.00 60.16 118 THR A O 1
ATOM 951 N N . MET A 1 119 ? -6.051 -0.925 17.987 1.00 62.28 119 MET A N 1
ATOM 952 C CA . MET A 1 119 ? -7.316 -0.216 18.195 1.00 62.28 119 MET A CA 1
ATOM 953 C C . MET A 1 119 ? -8.513 -1.167 18.356 1.00 62.28 119 MET A C 1
ATOM 955 O O . MET A 1 119 ? -9.361 -0.937 19.213 1.00 62.28 119 MET A O 1
ATOM 959 N N . GLU A 1 120 ? -8.602 -2.245 17.570 1.00 68.06 120 GLU A N 1
ATOM 960 C CA . GLU A 1 120 ? -9.651 -3.264 17.731 1.00 68.06 120 GLU A CA 1
ATOM 961 C C . GLU A 1 120 ? -9.503 -4.020 19.062 1.00 68.06 120 GLU A C 1
ATOM 963 O O . GLU A 1 120 ? -10.505 -4.261 19.738 1.00 68.06 120 GLU A O 1
ATOM 968 N N . ALA A 1 121 ? -8.271 -4.324 19.485 1.00 66.75 121 ALA A N 1
ATOM 969 C CA . ALA A 1 121 ? -7.990 -4.908 20.796 1.00 66.75 121 ALA A CA 1
ATOM 970 C C . ALA A 1 121 ? -8.342 -3.944 21.942 1.00 66.75 121 ALA A C 1
ATOM 972 O O . ALA A 1 121 ? -9.045 -4.338 22.870 1.00 66.75 121 ALA A O 1
ATOM 973 N N . ALA A 1 122 ? -7.953 -2.670 21.837 1.00 63.41 122 ALA A N 1
ATOM 974 C CA . ALA A 1 122 ? -8.283 -1.633 22.813 1.00 63.41 122 ALA A CA 1
ATOM 975 C C . ALA A 1 122 ? -9.797 -1.377 22.894 1.00 63.41 122 ALA A C 1
ATOM 977 O O . ALA A 1 122 ? -10.342 -1.230 23.981 1.00 63.41 122 ALA A O 1
ATOM 978 N N . LYS A 1 123 ? -10.517 -1.398 21.763 1.00 68.19 123 LYS A N 1
ATOM 979 C CA . LYS A 1 123 ? -11.983 -1.265 21.744 1.00 68.19 123 LYS A CA 1
ATOM 980 C C . LYS A 1 123 ? -12.680 -2.473 22.371 1.00 68.19 123 LYS A C 1
ATOM 982 O O . LYS A 1 123 ? -13.697 -2.303 23.038 1.00 68.19 123 LYS A O 1
ATOM 987 N N . LYS A 1 124 ? -12.152 -3.685 22.171 1.00 72.06 124 LYS A N 1
ATOM 988 C CA . LYS A 1 124 ? -12.679 -4.902 22.806 1.00 72.06 124 LYS A CA 1
ATOM 989 C C . LYS A 1 124 ? -12.426 -4.896 24.316 1.00 72.06 124 LYS A C 1
ATOM 991 O O . LYS A 1 124 ? -13.320 -5.266 25.066 1.00 72.06 124 LYS A O 1
ATOM 996 N N . GLN A 1 125 ? -11.255 -4.426 24.747 1.00 68.06 125 GLN A N 1
ATOM 997 C CA . GLN A 1 125 ? -10.930 -4.239 26.160 1.00 68.06 125 GLN A CA 1
ATOM 998 C C . GLN A 1 125 ? -11.805 -3.159 26.810 1.00 68.06 125 GLN A C 1
ATOM 1000 O O . GLN A 1 125 ? -12.339 -3.398 27.886 1.00 68.06 125 GLN A O 1
ATOM 1005 N N . ASN A 1 126 ? -12.018 -2.017 26.148 1.00 64.31 126 ASN A N 1
ATOM 1006 C CA . ASN A 1 126 ? -12.904 -0.968 26.660 1.00 64.31 126 ASN A CA 1
ATOM 1007 C C . ASN A 1 126 ? -14.349 -1.453 26.800 1.00 64.31 126 ASN A C 1
ATOM 1009 O O . ASN A 1 126 ? -14.940 -1.234 27.847 1.00 64.31 126 ASN A O 1
ATOM 1013 N N . ARG A 1 127 ? -14.887 -2.184 25.813 1.00 70.44 127 ARG A N 1
ATOM 1014 C CA . ARG A 1 127 ? -16.224 -2.793 25.935 1.00 70.44 127 ARG A CA 1
ATOM 1015 C C . ARG A 1 127 ? -16.308 -3.784 27.093 1.00 70.44 127 ARG A C 1
ATOM 1017 O O . ARG A 1 127 ? -17.219 -3.691 27.897 1.00 70.44 127 ARG A O 1
ATOM 1024 N N . ALA A 1 128 ? -15.324 -4.675 27.223 1.00 65.88 128 ALA A N 1
ATOM 1025 C CA . ALA A 1 128 ? -15.287 -5.628 28.333 1.00 65.88 128 ALA A CA 1
ATOM 1026 C C . ALA A 1 128 ? -15.195 -4.933 29.707 1.00 65.88 128 ALA A C 1
ATOM 1028 O O . ALA A 1 128 ? -15.754 -5.422 30.684 1.00 65.88 128 ALA A O 1
ATOM 1029 N N . MET A 1 129 ? -14.509 -3.789 29.787 1.00 64.75 129 MET A N 1
ATOM 1030 C CA . MET A 1 129 ? -14.401 -2.999 31.015 1.00 64.75 129 MET A CA 1
ATOM 1031 C C . MET A 1 129 ? -15.677 -2.196 31.318 1.00 64.75 129 MET A C 1
ATOM 1033 O O . MET A 1 129 ? -16.043 -2.067 32.483 1.00 64.75 129 MET A O 1
ATOM 1037 N N . GLU A 1 130 ? -16.371 -1.683 30.299 1.00 66.19 130 GLU A N 1
ATOM 1038 C CA . GLU A 1 130 ? -17.680 -1.028 30.443 1.00 66.19 130 GLU A CA 1
ATOM 1039 C C . GLU A 1 130 ? -18.776 -2.021 30.860 1.00 66.19 130 GLU A C 1
ATOM 1041 O O . GLU A 1 130 ? -19.562 -1.720 31.762 1.00 66.19 130 GLU A O 1
ATOM 1046 N N . ASP A 1 131 ? -18.782 -3.228 30.290 1.00 67.19 131 ASP A N 1
ATOM 1047 C CA . ASP A 1 131 ? -19.716 -4.300 30.657 1.00 67.19 131 ASP A CA 1
ATOM 1048 C C . ASP A 1 131 ? -19.483 -4.772 32.109 1.00 67.19 131 ASP A C 1
ATOM 1050 O O . ASP A 1 131 ? -20.431 -4.949 32.872 1.00 67.19 131 ASP A O 1
ATOM 1054 N N . ALA A 1 132 ? -18.225 -4.892 32.553 1.00 67.88 132 ALA A N 1
ATOM 1055 C CA . ALA A 1 132 ? -17.919 -5.255 33.942 1.00 67.88 132 ALA A CA 1
ATOM 1056 C C . ALA A 1 132 ? -18.271 -4.136 34.941 1.00 67.88 132 ALA A C 1
ATOM 1058 O O . ALA A 1 132 ? -18.732 -4.397 36.054 1.00 67.88 132 ALA A O 1
ATOM 1059 N N . LYS A 1 133 ? -18.064 -2.872 34.550 1.00 70.19 133 LYS A N 1
ATOM 1060 C CA . LYS A 1 133 ? -18.357 -1.708 35.395 1.00 70.19 133 LYS A CA 1
ATOM 1061 C C . LYS A 1 133 ? -19.858 -1.444 35.526 1.00 70.19 133 LYS A C 1
ATOM 1063 O O . LYS A 1 133 ? -20.298 -1.037 36.597 1.00 70.19 133 LYS A O 1
ATOM 1068 N N . SER A 1 134 ? -20.633 -1.672 34.466 1.00 66.62 134 SER A N 1
ATOM 1069 C CA . SER A 1 134 ? -22.098 -1.578 34.516 1.00 66.62 134 SER A CA 1
ATOM 1070 C C . SER A 1 134 ? -22.701 -2.675 35.394 1.00 66.62 134 SER A C 1
ATOM 1072 O O . SER A 1 134 ? -23.471 -2.346 36.290 1.00 66.62 134 SER A O 1
ATOM 1074 N N . GLY A 1 135 ? -22.251 -3.929 35.253 1.00 71.06 135 GLY A N 1
ATOM 1075 C CA . GLY A 1 135 ? -22.675 -5.029 36.129 1.00 71.06 135 GLY A CA 1
ATOM 1076 C C . GLY A 1 135 ? -22.400 -4.758 37.613 1.00 71.06 135 GLY A C 1
ATOM 1077 O O . GLY A 1 135 ? -23.309 -4.825 38.435 1.00 71.06 135 GLY A O 1
ATOM 1078 N N . SER A 1 136 ? -21.177 -4.336 37.953 1.00 69.50 136 SER A N 1
ATOM 1079 C CA . SER A 1 136 ? -20.824 -3.985 39.338 1.00 69.50 136 SER A CA 1
ATOM 1080 C C . SER A 1 1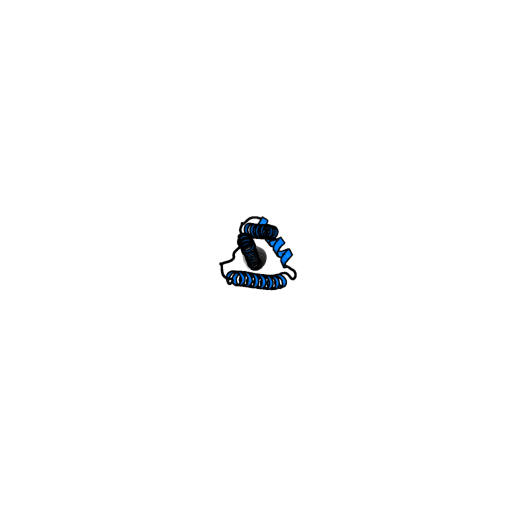36 ? -21.604 -2.772 39.869 1.00 69.50 136 SER A C 1
ATOM 1082 O O . SER A 1 136 ? -21.946 -2.720 41.050 1.00 69.50 136 SER A O 1
ATOM 1084 N N . SER A 1 137 ? -21.917 -1.794 39.012 1.00 74.12 137 SER A N 1
ATOM 1085 C CA . SER A 1 137 ? -22.729 -0.640 39.407 1.00 74.12 137 SER A CA 1
ATOM 1086 C C . SER A 1 137 ? -24.183 -1.012 39.689 1.00 74.12 137 SER A C 1
ATOM 1088 O O . SER A 1 137 ? -24.798 -0.357 40.531 1.00 74.12 137 SER A O 1
ATOM 1090 N N . ASP A 1 138 ? -24.744 -1.989 38.982 1.00 74.25 138 ASP A N 1
ATOM 1091 C CA . ASP A 1 138 ? -26.121 -2.432 39.199 1.00 74.25 138 ASP A CA 1
ATOM 1092 C C . ASP A 1 138 ? -26.226 -3.302 40.456 1.00 74.25 138 ASP A C 1
ATOM 1094 O O . ASP A 1 138 ? -27.116 -3.073 41.273 1.00 74.25 138 ASP A O 1
ATOM 1098 N N . GLU A 1 139 ? -25.255 -4.185 40.706 1.00 75.75 139 GLU A N 1
ATOM 1099 C CA . GLU A 1 139 ? -25.156 -4.927 41.973 1.00 75.75 139 GLU A CA 1
ATOM 1100 C C . GLU A 1 139 ? -25.035 -3.987 43.183 1.00 75.75 139 GLU A C 1
ATOM 1102 O O . GLU A 1 139 ? -25.694 -4.187 44.204 1.00 75.75 139 GLU A O 1
ATOM 1107 N N . LEU A 1 140 ? -24.246 -2.913 43.064 1.00 76.44 140 LEU A N 1
ATOM 1108 C CA . LEU A 1 140 ? -24.067 -1.932 44.137 1.00 76.44 140 LEU A CA 1
ATOM 1109 C C . LEU A 1 140 ? -25.345 -1.126 44.417 1.00 76.44 140 LEU A C 1
ATOM 1111 O O . LEU A 1 140 ? -25.612 -0.788 45.572 1.00 76.44 140 LEU A O 1
ATOM 1115 N N . LYS A 1 141 ? -26.158 -0.841 43.391 1.00 82.56 141 LYS A N 1
ATOM 1116 C CA . LYS A 1 141 ? -27.474 -0.201 43.567 1.00 82.56 141 LYS A CA 1
ATOM 1117 C C . LYS A 1 141 ? -28.458 -1.126 44.274 1.00 82.56 141 LYS A C 1
ATOM 1119 O O . LYS A 1 141 ? -29.106 -0.677 45.215 1.00 82.56 141 LYS A O 1
ATOM 1124 N N . VAL A 1 142 ? -28.524 -2.396 43.868 1.00 86.31 142 VAL A N 1
ATOM 1125 C CA . VAL A 1 142 ? -29.386 -3.407 44.505 1.00 86.31 142 VAL A CA 1
ATOM 1126 C C . VAL A 1 142 ? -29.013 -3.572 45.977 1.00 86.31 142 VAL A C 1
ATOM 1128 O O . VAL A 1 142 ? -29.874 -3.461 46.845 1.00 86.31 142 VAL A O 1
ATOM 1131 N N . LEU A 1 143 ? -27.719 -3.715 46.282 1.00 83.69 143 LEU A N 1
ATOM 1132 C CA . LEU A 1 143 ? -27.226 -3.759 47.663 1.00 83.69 143 LEU A CA 1
ATOM 1133 C C . LEU A 1 143 ? -27.584 -2.488 48.451 1.00 83.69 143 LEU A C 1
ATOM 1135 O O . LEU A 1 143 ? -27.947 -2.567 49.623 1.00 83.69 143 LEU A O 1
ATOM 1139 N N . GLY A 1 144 ? -27.514 -1.308 47.827 1.00 85.12 144 GLY A N 1
ATOM 1140 C CA . GLY A 1 144 ? -27.925 -0.046 48.447 1.00 85.12 144 GLY A CA 1
ATOM 1141 C C . GLY A 1 144 ? -29.418 0.001 48.793 1.00 85.12 144 GLY A C 1
ATOM 1142 O O . GLY A 1 144 ? -29.787 0.426 49.893 1.00 85.12 144 GLY A O 1
ATOM 1143 N N . GLU A 1 145 ? -30.276 -0.471 47.887 1.00 87.81 145 GLU A N 1
ATOM 1144 C CA . GLU A 1 145 ? -31.718 -0.593 48.121 1.00 87.81 145 GLU A CA 1
ATOM 1145 C C . GLU A 1 145 ? -32.019 -1.604 49.233 1.00 87.81 145 GLU A C 1
ATOM 1147 O O . GLU A 1 145 ? -32.778 -1.292 50.157 1.00 87.81 145 GLU A O 1
ATOM 1152 N N . GLU A 1 146 ? -31.359 -2.764 49.230 1.00 89.31 146 GLU A N 1
ATOM 1153 C CA . GLU A 1 146 ? -31.491 -3.764 50.290 1.00 89.31 146 GLU A CA 1
ATOM 1154 C C . GLU A 1 146 ? -31.097 -3.194 51.656 1.00 89.31 146 GLU A C 1
ATOM 1156 O O . GLU A 1 146 ? -31.887 -3.288 52.598 1.00 89.31 146 GLU A O 1
ATOM 1161 N N . ILE A 1 147 ? -29.946 -2.518 51.763 1.00 89.38 147 ILE A N 1
ATOM 1162 C CA . ILE A 1 147 ? -29.491 -1.867 53.003 1.00 89.38 147 ILE A CA 1
ATOM 1163 C C . ILE A 1 147 ? -30.523 -0.847 53.495 1.00 89.38 147 ILE A C 1
ATOM 1165 O O . ILE A 1 147 ? -30.819 -0.790 54.692 1.00 89.38 147 ILE A O 1
ATOM 1169 N N . SER A 1 148 ? -31.099 -0.051 52.590 1.00 90.19 148 SER A N 1
ATOM 1170 C CA . SER A 1 148 ? -32.128 0.926 52.951 1.00 90.19 148 SER A CA 1
ATOM 1171 C C . SER A 1 148 ? -33.393 0.247 53.492 1.00 90.19 148 SER A C 1
ATOM 1173 O O . SER A 1 148 ? -33.906 0.643 54.542 1.00 90.19 148 SER A O 1
ATOM 1175 N N . SER A 1 149 ? -33.834 -0.843 52.856 1.00 92.31 149 SER A N 1
ATOM 1176 C CA . SER A 1 149 ? -35.000 -1.617 53.284 1.00 92.31 149 SER A CA 1
ATOM 1177 C C . SER A 1 149 ? -34.773 -2.285 54.646 1.00 92.31 149 SER A C 1
ATOM 1179 O O . SER A 1 149 ? -35.612 -2.175 55.542 1.00 92.31 149 SER A O 1
ATOM 1181 N N . LEU A 1 150 ? -33.601 -2.891 54.861 1.00 91.12 150 LEU A N 1
ATOM 1182 C CA . LEU A 1 150 ? -33.199 -3.489 56.133 1.00 91.12 150 LEU A CA 1
ATOM 1183 C C . LEU A 1 150 ? -33.152 -2.436 57.240 1.00 91.12 150 LEU A C 1
ATOM 1185 O O . LEU A 1 150 ? -33.685 -2.665 58.323 1.00 91.12 150 LEU A O 1
ATOM 1189 N N . LYS A 1 151 ? -32.606 -1.249 56.956 1.00 92.56 151 LYS A N 1
ATOM 1190 C CA . LYS A 1 151 ? -32.574 -0.137 57.913 1.00 92.56 151 LYS A CA 1
ATOM 1191 C C . LYS A 1 151 ? -33.979 0.306 58.331 1.00 92.56 151 LYS A C 1
ATOM 1193 O O . LYS A 1 151 ? -34.202 0.571 59.511 1.00 92.56 151 LYS A O 1
ATOM 1198 N N . THR A 1 152 ? -34.931 0.368 57.397 1.00 92.62 152 THR A N 1
ATOM 1199 C CA . THR A 1 152 ? -36.328 0.699 57.737 1.00 92.62 152 THR A CA 1
ATOM 1200 C C . THR A 1 152 ? -36.987 -0.377 58.599 1.00 92.62 152 THR A C 1
ATOM 1202 O O . THR A 1 152 ? -37.607 -0.038 59.605 1.00 92.62 152 THR A O 1
ATOM 1205 N N . LYS A 1 153 ? -36.779 -1.664 58.279 1.00 93.12 153 LYS A N 1
ATOM 1206 C CA . LYS A 1 153 ? -37.290 -2.793 59.073 1.00 93.12 153 LYS A CA 1
ATOM 1207 C C . LYS A 1 153 ? -36.718 -2.812 60.489 1.00 93.12 153 LYS A C 1
ATOM 1209 O O . LYS A 1 153 ? -37.470 -3.015 61.435 1.00 93.12 153 LYS A O 1
ATOM 1214 N N . ILE A 1 154 ? -35.417 -2.557 60.646 1.00 90.75 154 ILE A N 1
ATOM 1215 C CA . ILE A 1 154 ? -34.771 -2.460 61.965 1.00 90.75 154 ILE A CA 1
ATOM 1216 C C . ILE A 1 154 ? -35.417 -1.345 62.790 1.00 90.75 154 ILE A C 1
ATOM 1218 O O . ILE A 1 154 ? -35.801 -1.583 63.928 1.00 90.75 154 ILE A O 1
ATOM 1222 N N . LYS A 1 155 ? -35.607 -0.156 62.205 1.00 92.56 155 LYS A N 1
ATOM 1223 C CA . LYS A 1 155 ? -36.221 0.983 62.904 1.00 92.56 155 LYS A CA 1
ATOM 1224 C C . LYS A 1 155 ? -37.671 0.705 63.322 1.00 92.56 155 LYS A C 1
ATOM 1226 O O . LYS A 1 155 ? -38.100 1.131 64.389 1.00 92.56 155 LYS A O 1
ATOM 1231 N N . GLN A 1 156 ? -38.424 -0.012 62.487 1.00 91.81 156 GLN A N 1
ATOM 1232 C CA . GLN A 1 156 ? -39.791 -0.424 62.804 1.00 91.81 156 GLN A CA 1
ATOM 1233 C C . GLN A 1 156 ? -39.817 -1.424 63.970 1.00 91.81 156 GLN A C 1
ATOM 1235 O O . GLN A 1 156 ? -40.553 -1.215 64.932 1.00 91.81 156 GLN A O 1
ATOM 1240 N N . LEU A 1 157 ? -38.968 -2.455 63.923 1.00 89.19 157 LEU A N 1
ATOM 1241 C CA . LEU A 1 157 ? -38.840 -3.444 64.999 1.00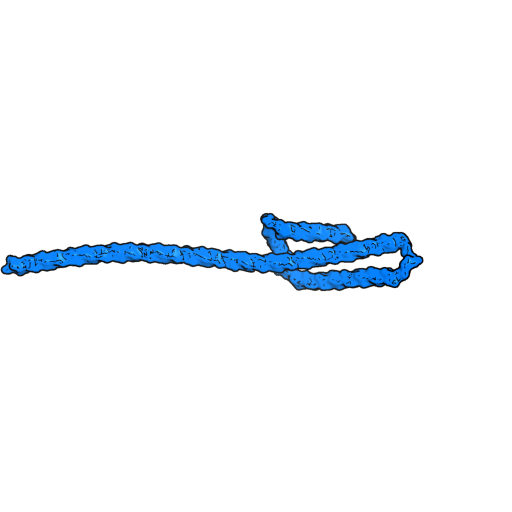 89.19 157 LEU A CA 1
ATOM 1242 C C . LEU A 1 157 ? -38.366 -2.818 66.314 1.00 89.19 157 LEU A C 1
ATOM 1244 O O . LEU A 1 157 ? -38.850 -3.189 67.377 1.00 89.19 157 LEU A O 1
ATOM 1248 N N . GLU A 1 158 ? -37.455 -1.847 66.256 1.00 88.75 158 GLU A N 1
ATOM 1249 C CA . GLU A 1 158 ? -36.996 -1.103 67.431 1.00 88.75 158 GLU A CA 1
ATOM 1250 C C . GLU A 1 158 ? -38.156 -0.351 68.098 1.00 88.75 158 GLU A C 1
ATOM 1252 O O . GLU A 1 158 ? -38.357 -0.483 69.304 1.00 88.75 158 GLU A O 1
ATOM 1257 N N . SER A 1 159 ? -38.984 0.349 67.312 1.00 85.56 159 SER A N 1
ATOM 1258 C CA . SER A 1 159 ? -40.168 1.038 67.840 1.00 85.56 159 SER A CA 1
ATOM 1259 C C . SER A 1 159 ? -41.224 0.083 68.409 1.00 85.56 159 SER A C 1
ATOM 1261 O O . SER A 1 159 ? -41.866 0.406 69.406 1.00 85.56 159 SER A O 1
ATOM 1263 N N . GLU A 1 160 ? -41.370 -1.107 67.819 1.00 86.88 160 GLU A N 1
ATOM 1264 C CA . GLU A 1 160 ? -42.299 -2.138 68.292 1.00 86.88 160 GLU A CA 1
ATOM 1265 C C . GLU A 1 160 ? -41.809 -2.791 69.596 1.00 86.88 160 GLU A C 1
ATOM 1267 O O . GLU A 1 160 ? -42.593 -3.044 70.511 1.00 86.88 160 GLU A O 1
ATOM 1272 N N . CYS A 1 161 ? -40.502 -3.027 69.726 1.00 79.25 161 CYS A N 1
ATOM 1273 C CA . CYS A 1 161 ? -39.896 -3.473 70.979 1.00 79.25 161 CYS A CA 1
ATOM 1274 C C . CYS A 1 161 ? -40.010 -2.407 72.074 1.00 79.25 161 CYS A C 1
ATOM 1276 O O . CYS A 1 161 ? -40.276 -2.744 73.227 1.00 79.25 161 CYS A O 1
ATOM 1278 N N . GLU A 1 162 ? -39.837 -1.126 71.740 1.00 79.81 162 GLU A N 1
ATOM 1279 C CA . GLU A 1 162 ? -39.974 -0.035 72.705 1.00 79.81 162 GLU A CA 1
ATOM 1280 C C . GLU A 1 162 ? -41.426 0.122 73.187 1.00 79.81 162 GLU A C 1
ATOM 1282 O O . GLU A 1 162 ? -41.655 0.334 74.380 1.00 79.81 162 GLU A O 1
ATOM 1287 N N . SER A 1 163 ? -42.418 -0.024 72.298 1.00 75.31 163 SER A N 1
ATOM 1288 C CA . SER A 1 163 ? -43.835 0.014 72.681 1.00 75.31 163 SER A CA 1
ATOM 1289 C C . SER A 1 163 ? -44.210 -1.179 73.556 1.00 75.31 163 SER A C 1
ATOM 1291 O O . SER A 1 163 ? -44.760 -0.983 74.638 1.00 75.31 163 SER A O 1
ATOM 1293 N N . LYS A 1 164 ? -43.813 -2.396 73.161 1.00 75.31 164 LYS A N 1
ATOM 1294 C CA . LYS A 1 164 ? -44.048 -3.613 73.951 1.00 75.31 164 LYS A CA 1
ATOM 1295 C C . LYS A 1 164 ? -43.338 -3.564 75.303 1.00 75.31 164 LYS A C 1
ATOM 1297 O O . LYS A 1 164 ? -43.893 -3.988 76.309 1.00 75.31 164 LYS A O 1
ATOM 1302 N N . GLY A 1 165 ? -42.137 -2.989 75.366 1.00 70.44 165 GLY A N 1
ATOM 1303 C CA . GLY A 1 165 ? -41.421 -2.772 76.623 1.00 70.44 165 GLY A CA 1
ATOM 1304 C C . GLY A 1 165 ? -42.131 -1.789 77.560 1.00 70.44 165 GLY A C 1
ATOM 1305 O O . GLY A 1 165 ? -42.075 -1.958 78.777 1.00 70.44 165 GLY A O 1
ATOM 1306 N N . LYS A 1 166 ? -42.820 -0.777 77.018 1.00 73.25 166 LYS A N 1
ATOM 1307 C CA . LYS A 1 166 ? -43.657 0.147 77.803 1.00 73.25 166 LYS A CA 1
ATOM 1308 C C . LYS A 1 166 ? -44.952 -0.520 78.270 1.00 73.25 166 LYS A C 1
ATOM 1310 O O . LYS A 1 166 ? -45.340 -0.302 79.410 1.00 73.25 166 LYS A O 1
ATOM 1315 N N . GLU A 1 167 ? -45.570 -1.360 77.440 1.00 69.31 167 GLU A N 1
ATOM 1316 C CA . GLU A 1 167 ? -46.759 -2.144 77.812 1.00 69.31 167 GLU A CA 1
ATOM 1317 C C . GLU A 1 167 ? -46.460 -3.155 78.925 1.00 69.31 167 GLU A C 1
ATOM 1319 O O . GLU A 1 167 ? -47.210 -3.232 79.894 1.00 69.31 167 GLU A O 1
ATOM 1324 N N . VAL A 1 168 ? -45.333 -3.872 78.849 1.00 70.25 168 VAL A N 1
ATOM 1325 C CA . VAL A 1 168 ? -44.913 -4.811 79.906 1.00 70.25 168 VAL A CA 1
ATOM 1326 C C . VAL A 1 168 ? -44.650 -4.078 81.225 1.00 70.25 168 VAL A C 1
ATOM 1328 O O . VAL A 1 168 ? -45.105 -4.526 82.272 1.00 70.25 168 VAL A O 1
ATOM 1331 N N . LYS A 1 169 ? -43.995 -2.910 81.185 1.00 65.06 169 LYS A N 1
ATOM 1332 C CA . LYS A 1 169 ? -43.762 -2.087 82.386 1.00 65.06 169 LYS A CA 1
ATOM 1333 C C . LYS A 1 169 ? -45.041 -1.481 82.968 1.00 65.06 169 LYS A C 1
ATOM 1335 O O . LYS A 1 169 ? -45.102 -1.268 84.172 1.00 65.06 169 LYS A O 1
ATOM 1340 N N . ALA A 1 170 ? -46.037 -1.185 82.135 1.00 63.59 170 ALA A N 1
ATOM 1341 C CA . ALA A 1 170 ? -47.345 -0.731 82.600 1.00 63.59 170 ALA A CA 1
ATOM 1342 C C . ALA A 1 170 ? -48.131 -1.876 83.259 1.00 63.59 170 ALA A C 1
ATOM 1344 O O . ALA A 1 170 ? -48.757 -1.663 84.288 1.00 63.59 170 ALA A O 1
ATOM 1345 N N . ALA A 1 171 ? -48.035 -3.093 82.717 1.00 61.69 171 ALA A N 1
ATOM 1346 C CA . ALA A 1 171 ? -48.672 -4.280 83.284 1.00 61.69 171 ALA A CA 1
ATOM 1347 C C . ALA A 1 171 ? -48.020 -4.761 84.597 1.00 61.69 171 ALA A C 1
ATOM 1349 O O . ALA A 1 171 ? -48.716 -5.298 85.451 1.00 61.69 171 ALA A O 1
ATOM 1350 N N . GLU A 1 172 ? -46.713 -4.552 84.790 1.00 57.25 172 GLU A N 1
ATOM 1351 C CA . GLU A 1 172 ? -46.028 -4.829 86.068 1.00 57.25 172 GLU A CA 1
ATOM 1352 C C . GLU A 1 172 ? -46.294 -3.775 87.157 1.00 57.25 172 GLU A C 1
ATOM 1354 O O . GLU A 1 172 ? -46.061 -4.055 88.327 1.00 57.25 172 GLU A O 1
ATOM 1359 N N . ALA A 1 173 ? -46.768 -2.575 86.805 1.00 56.81 173 ALA A N 1
ATOM 1360 C CA . ALA A 1 173 ? -47.079 -1.512 87.768 1.00 56.81 173 ALA A CA 1
ATOM 1361 C C . ALA A 1 173 ? -48.528 -1.560 88.299 1.00 56.81 173 ALA A C 1
ATOM 1363 O O . ALA A 1 173 ? -48.855 -0.811 89.218 1.00 56.81 173 ALA A O 1
ATOM 1364 N N . ASP A 1 174 ? -49.373 -2.420 87.722 1.00 49.75 174 ASP A N 1
ATOM 1365 C CA . ASP A 1 174 ? -50.787 -2.626 88.084 1.00 49.75 174 ASP A CA 1
ATOM 1366 C C . ASP A 1 174 ? -51.015 -3.935 88.890 1.00 49.75 174 ASP A C 1
ATOM 1368 O O . ASP A 1 174 ? -52.148 -4.403 89.025 1.00 49.75 174 ASP A O 1
ATOM 1372 N N . VAL A 1 175 ? -49.938 -4.530 89.432 1.00 45.31 175 VAL A N 1
ATOM 1373 C CA . VAL A 1 175 ? -49.937 -5.670 90.379 1.00 45.31 175 VAL A CA 1
ATOM 1374 C C . VAL A 1 175 ? -49.298 -5.241 91.695 1.00 45.31 175 VAL A C 1
ATOM 1376 O O . VAL A 1 175 ? -49.899 -5.531 92.754 1.00 45.31 175 VAL A O 1
#

Organism: NCBI:txid479676

Foldseek 3Di:
DLVVLVVLLVVLVVLVVLCPDPDPVVVVSLVVVCVVCVPCNVVVLVVVLVVLVVVLVVLVVVLVVVVPPDPVDDDPVVVVVSVVSVSVSVSSVSSSVSSVVVVVSNVVSVVVVVVVVVVVVVVVVVVVVVVVVVVVVVVVVVVVVVVVVVVVVVVVVVVVVVVVVVVVVVVVVVD

pLDDT: mean 70.94, std 10.12, range [45.31, 93.12]

Radius of gyration: 41.14 Å; chains: 1; bounding box: 83×28×130 Å